Protein AF-A0A919T3R8-F1 (afdb_monomer_lite)

Sequence (121 aa):
MTDPYAEIAAELRRIADDFETLAGKDIAAPALSLAVQPRGTTDNGIVAAVDAIAGVLLGKPGITRHMSGGVYHHDAGGYRGALRIDVFQQVSDPVAREQAAELARLRAELAALTGTTAVTG

Organism: NCBI:txid113560

pLDDT: mean 91.36, std 10.52, range [44.91, 98.31]

Foldseek 3Di:
DDDVVVVVVVVVVVVVVVVVVCPPPPDDDDQAEDEAQDDDPAQVRRQVVLQVVCCVPPVGGFDWDQDPPQWIKGWDWDDDVRYTYIYIDTHHDPVVVVVVVVVVVVVVVVCVVVVVVPPDD

Secondary structure (DSSP, 8-state):
---HHHHHHHHHHHHHHHHHTTTTSSSPPPPPEEEE----SSHHHHHHHHHHHHHHHHSS--EEEEPTTS-EEEEEEEEETTEEEEEEEEE--HHHHHHHHHHHHHHHHHHHHHHHTTS--

Radius of gyration: 22.32 Å; chains: 1; bounding box: 55×32×69 Å

Structure (mmCIF, N/CA/C/O backbone):
data_AF-A0A919T3R8-F1
#
_entry.id   AF-A0A919T3R8-F1
#
loop_
_atom_site.group_PDB
_atom_site.id
_atom_site.type_symbol
_atom_site.label_atom_id
_atom_site.label_alt_id
_atom_site.label_comp_id
_atom_site.label_asym_id
_atom_site.label_entity_id
_atom_site.label_seq_id
_atom_site.pdbx_PDB_ins_code
_atom_site.Cartn_x
_atom_site.Cartn_y
_atom_site.Cartn_z
_atom_site.occupancy
_atom_site.B_iso_or_equiv
_atom_site.auth_seq_id
_atom_site.auth_comp_id
_atom_site.auth_asym_id
_atom_site.auth_atom_id
_atom_site.pdbx_PDB_model_num
ATOM 1 N N . MET A 1 1 ? 19.814 -10.882 13.624 1.00 63.41 1 MET A N 1
ATOM 2 C CA . MET A 1 1 ? 19.079 -9.691 13.159 1.00 63.41 1 MET A CA 1
ATOM 3 C C . MET A 1 1 ? 17.610 -10.060 13.223 1.00 63.41 1 MET A C 1
ATOM 5 O O . MET A 1 1 ? 17.260 -11.096 12.671 1.00 63.41 1 MET A O 1
ATOM 9 N N . THR A 1 2 ? 16.819 -9.349 14.020 1.00 77.62 2 THR A N 1
ATOM 10 C CA . THR A 1 2 ? 15.377 -9.590 14.178 1.00 77.62 2 THR A CA 1
ATOM 11 C C . THR A 1 2 ? 14.638 -9.262 12.881 1.00 77.62 2 THR A C 1
ATOM 13 O O . THR A 1 2 ? 15.101 -8.441 12.090 1.00 77.62 2 THR A O 1
ATOM 16 N N . ASP A 1 3 ? 13.528 -9.956 12.628 1.00 92.81 3 ASP A N 1
ATOM 17 C CA . ASP A 1 3 ? 12.682 -9.700 11.462 1.00 92.81 3 ASP A CA 1
ATOM 18 C C . ASP A 1 3 ? 11.960 -8.349 11.643 1.00 92.81 3 ASP A C 1
ATOM 20 O O . ASP A 1 3 ? 11.170 -8.217 12.586 1.00 92.81 3 ASP A O 1
ATOM 24 N N . PRO A 1 4 ? 12.190 -7.347 10.770 1.00 90.31 4 PRO A N 1
ATOM 25 C CA . PRO A 1 4 ? 11.562 -6.034 10.900 1.00 90.31 4 PRO A CA 1
ATOM 26 C C . PRO A 1 4 ? 10.029 -6.100 10.854 1.00 90.31 4 PRO A C 1
ATOM 28 O O . PRO A 1 4 ? 9.363 -5.293 11.502 1.00 90.31 4 PRO A O 1
ATOM 31 N N . TYR A 1 5 ? 9.440 -7.068 10.143 1.00 90.81 5 TYR A N 1
ATOM 32 C CA . TYR A 1 5 ? 7.986 -7.233 10.126 1.00 90.81 5 TYR A CA 1
ATOM 33 C C . TYR A 1 5 ? 7.454 -7.747 11.465 1.00 90.81 5 TYR A C 1
ATOM 35 O O . TYR A 1 5 ? 6.374 -7.333 11.890 1.00 90.81 5 TYR A O 1
ATOM 43 N N . ALA A 1 6 ? 8.214 -8.601 12.157 1.00 94.56 6 ALA A N 1
ATOM 44 C CA . ALA A 1 6 ? 7.851 -9.083 13.486 1.00 94.56 6 ALA A CA 1
ATOM 45 C C . ALA A 1 6 ? 7.895 -7.954 14.530 1.00 94.56 6 ALA A C 1
ATOM 47 O O . ALA A 1 6 ? 6.996 -7.862 15.365 1.00 94.56 6 ALA A O 1
ATOM 48 N N . GLU A 1 7 ? 8.888 -7.062 14.451 1.00 95.94 7 GLU A N 1
ATOM 49 C CA . GLU A 1 7 ? 8.981 -5.882 15.323 1.00 95.94 7 GLU A CA 1
ATOM 50 C C . GLU A 1 7 ? 7.808 -4.918 15.098 1.00 95.94 7 GLU A C 1
ATOM 52 O O . GLU A 1 7 ? 7.134 -4.532 16.054 1.00 95.94 7 GLU A O 1
ATOM 57 N N . ILE A 1 8 ? 7.495 -4.601 13.836 1.00 94.31 8 ILE A N 1
ATOM 58 C CA . ILE A 1 8 ? 6.342 -3.756 13.485 1.00 94.31 8 ILE A CA 1
ATOM 59 C C . ILE A 1 8 ? 5.038 -4.387 13.983 1.00 94.31 8 ILE A C 1
ATOM 61 O O . ILE A 1 8 ? 4.201 -3.702 14.569 1.00 94.31 8 ILE A O 1
ATOM 65 N N . ALA A 1 9 ? 4.855 -5.695 13.789 1.00 95.56 9 ALA A N 1
ATOM 66 C CA . ALA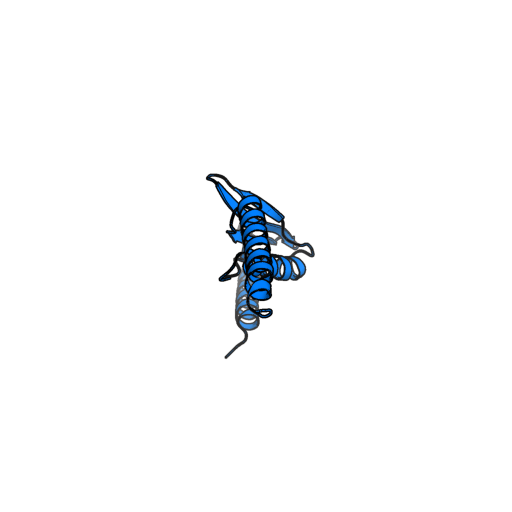 A 1 9 ? 3.663 -6.394 14.256 1.00 95.56 9 ALA A CA 1
ATOM 67 C C . ALA A 1 9 ? 3.530 -6.369 15.789 1.00 95.56 9 ALA A C 1
ATOM 69 O O . ALA A 1 9 ? 2.416 -6.250 16.304 1.00 95.56 9 ALA A O 1
ATOM 70 N N . ALA A 1 10 ? 4.645 -6.465 16.518 1.00 97.06 10 ALA A N 1
ATOM 71 C CA . ALA A 1 10 ? 4.654 -6.365 17.974 1.00 97.06 10 ALA A CA 1
ATOM 72 C C . ALA A 1 10 ? 4.269 -4.955 18.459 1.00 97.06 10 ALA A C 1
ATOM 74 O O . ALA A 1 10 ? 3.495 -4.834 19.407 1.00 97.06 10 ALA A O 1
ATOM 75 N N . GLU A 1 11 ? 4.759 -3.898 17.805 1.00 97.50 11 GLU A N 1
ATOM 76 C CA . GLU A 1 11 ? 4.373 -2.512 18.118 1.00 97.50 11 GLU A CA 1
ATOM 77 C C . GLU A 1 11 ? 2.900 -2.233 17.796 1.00 97.50 11 GLU A C 1
ATOM 79 O O . GLU A 1 11 ? 2.180 -1.672 18.618 1.00 97.50 1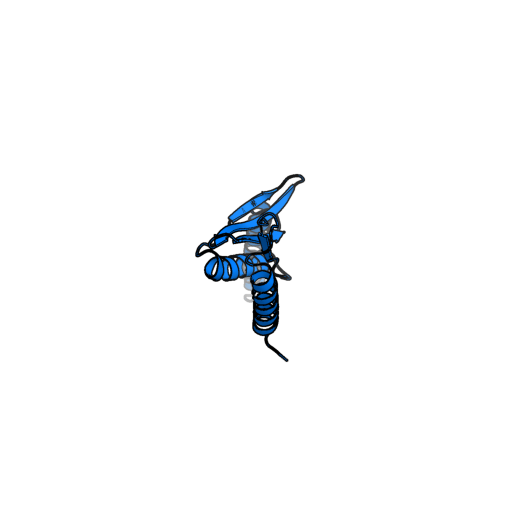1 GLU A O 1
ATOM 84 N N . LEU A 1 12 ? 2.404 -2.689 16.640 1.00 95.81 12 LEU A N 1
ATOM 85 C CA . LEU A 1 12 ? 0.991 -2.532 16.277 1.00 95.81 12 LEU A CA 1
ATOM 86 C C . LEU A 1 12 ? 0.055 -3.229 17.271 1.00 95.81 12 LEU A C 1
ATOM 88 O O . LEU A 1 12 ? -1.039 -2.732 17.531 1.00 95.81 12 LEU A O 1
ATOM 92 N N . ARG A 1 13 ? 0.485 -4.360 17.845 1.00 97.75 13 ARG A N 1
ATOM 93 C CA . ARG A 1 13 ? -0.267 -5.048 18.899 1.00 97.75 13 ARG A CA 1
ATOM 94 C C . ARG A 1 13 ? -0.310 -4.235 20.186 1.00 97.75 13 ARG A C 1
ATOM 96 O O . ARG A 1 13 ? -1.393 -4.041 20.712 1.00 97.75 13 ARG A O 1
ATOM 103 N N . ARG A 1 14 ? 0.828 -3.691 20.629 1.00 98.06 14 ARG A N 1
ATOM 104 C CA . ARG A 1 14 ? 0.869 -2.803 21.801 1.00 98.06 14 ARG A CA 1
ATOM 105 C C . ARG A 1 14 ? -0.028 -1.579 21.632 1.00 98.06 14 ARG A C 1
ATOM 107 O O . ARG A 1 14 ? -0.771 -1.246 22.542 1.00 98.06 14 ARG A O 1
ATOM 114 N N . ILE A 1 15 ? -0.020 -0.962 20.449 1.00 96.00 15 ILE A N 1
ATOM 115 C CA . ILE A 1 15 ? -0.925 0.154 20.144 1.00 96.00 15 ILE A CA 1
ATOM 116 C C . ILE A 1 15 ? -2.389 -0.296 20.240 1.00 96.00 15 ILE A C 1
ATOM 118 O O . ILE A 1 15 ? -3.205 0.419 20.810 1.00 96.00 15 ILE A O 1
ATOM 122 N N . ALA A 1 16 ? -2.740 -1.466 19.698 1.00 95.25 16 ALA A N 1
ATOM 123 C CA . ALA A 1 16 ? -4.099 -1.992 19.816 1.00 95.25 16 ALA A CA 1
ATOM 124 C C . ALA A 1 16 ? -4.509 -2.185 21.287 1.00 95.25 16 ALA A C 1
ATOM 126 O O . ALA A 1 16 ? -5.585 -1.723 21.667 1.00 95.25 16 ALA A O 1
ATOM 127 N N . ASP A 1 17 ? -3.631 -2.766 22.110 1.00 97.75 17 ASP A N 1
ATOM 128 C CA . ASP A 1 17 ? -3.857 -2.949 23.549 1.00 97.75 17 ASP A CA 1
ATOM 129 C C . ASP A 1 17 ? -4.086 -1.592 24.254 1.00 97.75 17 ASP A C 1
ATOM 131 O O . ASP A 1 17 ? -5.023 -1.444 25.040 1.00 97.75 17 ASP A O 1
ATOM 135 N N . ASP A 1 18 ? -3.300 -0.559 23.922 1.00 96.38 18 ASP A N 1
ATOM 136 C CA . ASP A 1 18 ? -3.476 0.798 24.460 1.00 96.38 18 ASP A CA 1
ATOM 137 C C . ASP A 1 18 ? -4.848 1.391 24.092 1.00 96.38 18 ASP A C 1
ATOM 139 O O . ASP A 1 18 ? -5.502 2.025 24.929 1.00 96.38 18 ASP A O 1
ATOM 143 N N . PHE A 1 19 ? -5.324 1.162 22.863 1.00 94.56 19 PHE A N 1
ATOM 144 C CA . PHE A 1 19 ? -6.653 1.595 22.418 1.00 94.56 19 PHE A CA 1
ATOM 145 C C . PHE A 1 19 ? -7.784 0.867 23.147 1.00 94.56 19 PHE A C 1
ATOM 147 O O . PHE A 1 19 ? -8.805 1.490 23.448 1.00 94.56 19 PHE A O 1
ATOM 154 N N . GLU A 1 20 ? -7.615 -0.411 23.484 1.00 95.25 20 GLU A N 1
ATOM 155 C CA . GLU A 1 20 ? -8.599 -1.141 24.289 1.00 95.25 20 GLU A CA 1
ATOM 156 C C . GLU A 1 20 ? -8.777 -0.505 25.675 1.00 95.25 20 GLU A C 1
ATOM 158 O O . GLU A 1 20 ? -9.900 -0.436 26.177 1.00 95.25 20 GLU A O 1
ATOM 163 N N . THR A 1 21 ? -7.724 0.087 26.257 1.00 96.44 21 THR A N 1
ATOM 164 C CA . THR A 1 21 ? -7.832 0.819 27.537 1.00 96.44 21 THR A CA 1
ATOM 165 C C . THR A 1 21 ? -8.697 2.082 27.461 1.00 96.44 21 THR A C 1
ATOM 167 O O . THR A 1 21 ? -9.039 2.669 28.494 1.00 96.44 21 THR A O 1
ATOM 170 N N . LEU A 1 22 ? -9.027 2.548 26.252 1.00 94.69 22 LEU A N 1
ATOM 171 C CA . LEU A 1 22 ? -9.918 3.682 26.032 1.00 94.69 22 LEU A CA 1
ATOM 172 C C . LEU A 1 22 ? -11.396 3.274 25.982 1.00 94.69 22 LEU A C 1
ATOM 174 O O . LEU A 1 22 ? -12.262 4.146 26.046 1.00 94.69 22 LEU A O 1
ATOM 178 N N . ALA A 1 23 ? -11.702 1.977 25.895 1.00 93.75 23 ALA A N 1
ATOM 179 C CA . ALA A 1 23 ? -13.073 1.490 25.853 1.00 93.75 23 ALA A CA 1
ATOM 180 C C . ALA A 1 23 ? -13.863 1.929 27.098 1.00 93.75 23 ALA A C 1
ATOM 182 O O . ALA A 1 23 ? -13.394 1.830 28.232 1.00 93.75 23 ALA A O 1
ATOM 183 N N . GLY A 1 24 ? -15.078 2.440 26.882 1.00 93.94 24 GLY A N 1
ATOM 184 C CA . GLY A 1 24 ? -15.947 2.935 27.953 1.00 93.94 24 GLY A CA 1
ATOM 185 C C . GLY A 1 24 ? -15.562 4.307 28.519 1.00 93.94 24 GLY A C 1
ATOM 186 O O . GLY A 1 24 ? -16.277 4.815 29.381 1.00 93.94 24 GLY A O 1
ATOM 187 N N . LYS A 1 25 ? -14.481 4.935 28.037 1.00 94.44 25 LYS A N 1
ATOM 188 C CA . LYS A 1 25 ? -14.214 6.351 28.318 1.00 94.44 25 LYS A CA 1
ATOM 189 C C . LYS A 1 25 ? -15.168 7.215 27.492 1.00 94.44 25 LYS A C 1
ATOM 191 O O . LYS A 1 25 ? -15.413 6.920 26.325 1.00 94.44 25 LYS A O 1
ATOM 196 N N . ASP A 1 26 ? -15.680 8.289 28.089 1.00 95.06 26 ASP A N 1
ATOM 197 C CA . ASP A 1 26 ? -16.554 9.262 27.418 1.00 95.06 26 ASP A CA 1
ATOM 198 C C . ASP A 1 26 ? -15.731 10.198 26.517 1.00 95.06 26 ASP A C 1
ATOM 200 O O . ASP A 1 26 ? -15.519 11.376 26.801 1.00 95.06 26 ASP A O 1
ATOM 204 N N . ILE A 1 27 ? -15.154 9.619 25.464 1.00 94.50 27 ILE A N 1
ATOM 205 C CA . ILE A 1 27 ? -14.342 10.312 24.466 1.00 94.50 27 ILE A CA 1
ATOM 206 C C . ILE A 1 27 ? -14.832 9.950 23.064 1.00 94.50 27 ILE A C 1
ATOM 208 O O . ILE A 1 27 ? -15.324 8.849 22.818 1.00 94.50 27 ILE A O 1
ATOM 212 N N . ALA A 1 28 ? -14.686 10.882 22.123 1.00 93.88 28 ALA A N 1
ATOM 213 C CA . ALA A 1 28 ? -15.078 10.652 20.739 1.00 93.88 28 ALA A CA 1
ATOM 214 C C . ALA A 1 28 ? -14.225 9.547 20.089 1.00 93.88 28 ALA A C 1
ATOM 216 O O . ALA A 1 28 ? -13.004 9.508 20.256 1.00 93.88 28 ALA A O 1
ATOM 217 N N . ALA A 1 29 ? -14.869 8.678 19.305 1.00 89.81 29 ALA A N 1
ATOM 218 C CA . ALA A 1 29 ? -14.182 7.627 18.564 1.00 89.81 29 ALA A CA 1
ATOM 219 C C . ALA A 1 29 ? -13.257 8.234 17.485 1.00 89.81 29 ALA A C 1
ATOM 221 O O . ALA A 1 29 ? -13.720 9.050 16.679 1.00 89.81 29 ALA A O 1
ATOM 222 N N . PRO A 1 30 ? -11.969 7.853 17.433 1.00 91.00 30 PRO A N 1
ATOM 223 C CA . PRO A 1 30 ? -11.042 8.391 16.449 1.00 91.00 30 PRO A CA 1
ATOM 224 C C . PRO A 1 30 ? -11.181 7.700 15.089 1.00 91.00 30 PRO A C 1
ATOM 226 O O . PRO A 1 30 ? -11.510 6.519 14.996 1.00 91.00 30 PRO A O 1
ATOM 229 N N . ALA A 1 31 ? -10.844 8.431 14.026 1.00 92.06 31 ALA A N 1
ATOM 230 C CA . ALA A 1 31 ? -10.590 7.849 12.713 1.00 92.06 31 ALA A CA 1
ATOM 231 C C . ALA A 1 31 ? -9.102 7.495 12.605 1.00 92.06 31 ALA A C 1
ATOM 233 O O . ALA A 1 31 ? -8.248 8.378 12.683 1.00 92.06 31 ALA A O 1
ATOM 234 N N . LEU A 1 32 ? -8.791 6.209 12.432 1.00 94.19 32 LEU A N 1
ATOM 235 C CA . LEU A 1 32 ? -7.413 5.726 12.342 1.00 94.19 32 LEU A CA 1
ATOM 236 C C . LEU A 1 32 ? -7.020 5.425 10.897 1.00 94.19 32 LEU A C 1
ATOM 238 O O . LEU A 1 32 ? -7.801 4.871 10.116 1.00 94.19 32 LEU A O 1
ATOM 242 N N . SER A 1 33 ? -5.770 5.744 10.571 1.00 96.56 33 SER A N 1
ATOM 243 C CA . SER A 1 33 ? -5.146 5.414 9.293 1.00 96.56 33 SER A CA 1
ATOM 244 C C . SER A 1 33 ? -3.747 4.845 9.496 1.00 96.56 33 SER A C 1
ATOM 246 O O . SER A 1 33 ? -2.967 5.402 10.269 1.00 96.56 33 SER A O 1
ATOM 248 N N . LEU A 1 34 ? -3.412 3.790 8.755 1.00 96.50 34 LEU A N 1
ATOM 249 C CA . LEU A 1 34 ? -2.068 3.228 8.666 1.00 96.50 34 LEU A CA 1
ATOM 250 C C . LEU A 1 34 ? -1.493 3.490 7.270 1.00 96.50 34 LEU A C 1
ATOM 252 O O . LEU A 1 34 ? -2.002 2.966 6.280 1.00 96.50 34 LEU A O 1
ATOM 256 N N . ALA A 1 35 ? -0.415 4.272 7.210 1.00 96.94 35 ALA A N 1
ATOM 257 C CA . ALA A 1 35 ? 0.343 4.514 5.989 1.00 96.94 35 ALA A CA 1
ATOM 258 C C . ALA A 1 35 ? 1.584 3.613 5.953 1.00 96.94 35 ALA A C 1
ATOM 260 O O . ALA A 1 35 ? 2.435 3.694 6.839 1.00 96.94 35 ALA A O 1
ATOM 261 N N . VAL A 1 36 ? 1.703 2.776 4.922 1.00 96.69 36 VAL A N 1
ATOM 262 C CA . VAL A 1 36 ? 2.854 1.887 4.724 1.00 96.69 36 VAL A CA 1
ATOM 263 C C . VAL A 1 36 ? 3.617 2.320 3.481 1.00 96.69 36 VAL A C 1
ATOM 265 O O . VAL A 1 36 ? 3.116 2.225 2.364 1.00 96.69 36 VAL A O 1
ATOM 268 N N . GLN A 1 37 ? 4.849 2.782 3.688 1.00 96.06 37 GLN A N 1
ATOM 269 C CA . GLN A 1 37 ? 5.734 3.240 2.621 1.00 96.06 37 GLN A CA 1
ATOM 270 C C . GLN A 1 37 ? 6.954 2.323 2.540 1.00 96.06 37 GLN A C 1
ATOM 272 O O . GLN A 1 37 ? 7.948 2.564 3.238 1.00 96.06 37 GLN A O 1
ATOM 277 N N . PRO A 1 38 ? 6.902 1.246 1.736 1.00 93.31 38 PRO A N 1
ATOM 278 C CA . PRO A 1 38 ? 8.074 0.413 1.537 1.00 93.31 38 PRO A CA 1
ATOM 279 C C . PRO A 1 38 ? 9.213 1.252 0.954 1.00 93.31 38 PRO A C 1
ATOM 281 O O . PRO A 1 38 ? 9.006 2.149 0.131 1.00 93.31 38 PRO A O 1
ATOM 284 N N . ARG A 1 39 ? 10.435 0.960 1.400 1.00 88.44 39 ARG A N 1
ATOM 285 C CA . ARG A 1 39 ? 11.650 1.534 0.823 1.00 88.44 39 ARG A CA 1
ATOM 286 C C . ARG A 1 39 ? 12.174 0.585 -0.244 1.00 88.44 39 ARG A C 1
ATOM 288 O O . ARG A 1 39 ? 12.300 -0.610 0.002 1.00 88.44 39 ARG A O 1
ATOM 295 N N . GLY A 1 40 ? 12.514 1.127 -1.404 1.00 83.50 40 GLY A N 1
ATOM 296 C CA . GLY A 1 40 ? 13.178 0.403 -2.479 1.00 83.50 40 GLY A CA 1
ATOM 297 C C . GLY A 1 40 ? 14.194 1.303 -3.167 1.00 83.50 40 GLY A C 1
ATOM 298 O O . GLY A 1 40 ? 14.109 2.525 -3.080 1.00 83.50 40 GLY A O 1
ATOM 299 N N . THR A 1 41 ? 15.181 0.697 -3.820 1.00 85.25 41 THR A N 1
ATOM 300 C CA . THR A 1 41 ? 16.223 1.420 -4.570 1.00 85.25 41 THR A CA 1
ATOM 301 C C . THR A 1 41 ? 15.895 1.562 -6.056 1.00 85.25 41 THR A C 1
ATOM 303 O O . THR A 1 41 ? 16.591 2.278 -6.768 1.00 85.25 41 THR A O 1
ATOM 306 N N . THR A 1 42 ? 14.851 0.881 -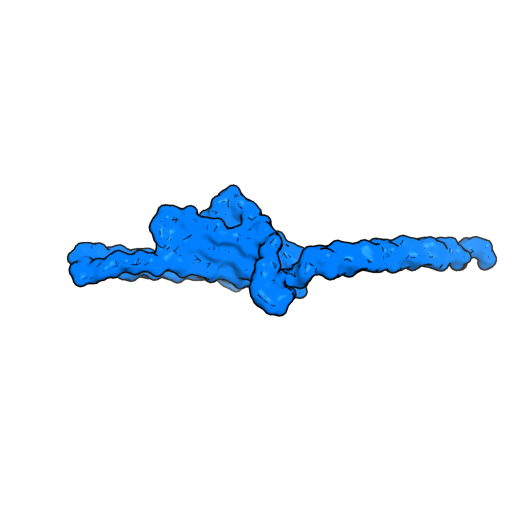6.535 1.00 92.44 42 THR A N 1
ATOM 307 C CA . THR A 1 42 ? 14.394 0.918 -7.929 1.00 92.44 42 THR A CA 1
ATOM 308 C C . THR A 1 42 ? 12.873 0.965 -7.979 1.00 92.44 42 THR A C 1
ATOM 310 O O . THR A 1 42 ? 12.217 0.385 -7.112 1.00 92.44 42 THR A O 1
ATOM 313 N N . ASP A 1 43 ? 12.310 1.574 -9.022 1.00 92.56 43 ASP A N 1
ATOM 314 C CA . ASP A 1 43 ? 10.855 1.633 -9.212 1.00 92.56 43 ASP A CA 1
ATOM 315 C C . ASP A 1 43 ? 10.217 0.244 -9.282 1.00 92.56 43 ASP A C 1
ATOM 317 O O . ASP A 1 43 ? 9.160 0.029 -8.705 1.00 92.56 43 ASP A O 1
ATOM 321 N N . ASN A 1 44 ? 10.866 -0.725 -9.936 1.00 92.06 44 ASN A N 1
ATOM 322 C CA . ASN A 1 44 ? 10.347 -2.094 -10.007 1.00 92.06 44 ASN A CA 1
ATOM 323 C C . ASN A 1 44 ? 10.333 -2.765 -8.629 1.00 92.06 44 ASN A C 1
ATOM 325 O O . ASN A 1 44 ? 9.365 -3.441 -8.289 1.00 92.06 44 ASN A O 1
ATOM 329 N N . GLY A 1 45 ? 11.376 -2.550 -7.819 1.00 94.31 45 GLY A N 1
ATOM 330 C CA . GLY A 1 45 ? 11.406 -3.030 -6.437 1.00 94.31 45 GLY A CA 1
ATOM 331 C C . GLY A 1 45 ? 10.338 -2.363 -5.570 1.00 94.31 45 GLY A C 1
ATOM 332 O O . GLY A 1 45 ? 9.715 -3.027 -4.748 1.00 94.31 45 GLY A O 1
ATOM 333 N N . ILE A 1 46 ? 10.089 -1.070 -5.787 1.00 95.94 46 ILE A N 1
ATOM 334 C CA . ILE A 1 46 ? 9.035 -0.318 -5.104 1.00 95.94 46 ILE A CA 1
ATOM 335 C C . ILE A 1 46 ? 7.647 -0.850 -5.484 1.00 95.94 46 ILE A C 1
ATOM 337 O O . ILE A 1 46 ? 6.868 -1.168 -4.589 1.00 95.94 46 ILE A O 1
ATOM 341 N N . VAL A 1 47 ? 7.352 -0.989 -6.781 1.00 95.75 47 VAL A N 1
ATOM 342 C CA . VAL A 1 47 ? 6.077 -1.532 -7.282 1.00 95.75 47 VAL A CA 1
ATOM 343 C C . VAL A 1 47 ? 5.828 -2.921 -6.703 1.00 95.75 47 VAL A C 1
ATOM 345 O O . VAL A 1 47 ? 4.802 -3.136 -6.069 1.00 95.75 47 VAL A O 1
ATOM 348 N N . ALA A 1 48 ? 6.805 -3.827 -6.813 1.00 96.12 48 ALA A N 1
ATOM 349 C CA . ALA A 1 48 ? 6.677 -5.183 -6.287 1.00 96.12 48 ALA A CA 1
ATOM 350 C C . ALA A 1 48 ? 6.453 -5.210 -4.764 1.00 96.12 48 ALA A C 1
ATOM 352 O O . ALA A 1 48 ? 5.670 -6.019 -4.268 1.00 96.12 48 ALA A O 1
ATOM 353 N N . ALA A 1 49 ? 7.115 -4.326 -4.010 1.00 97.00 49 ALA A N 1
ATOM 354 C CA . ALA A 1 49 ? 6.928 -4.233 -2.565 1.00 97.00 49 ALA A CA 1
ATOM 355 C C . ALA A 1 49 ? 5.536 -3.699 -2.194 1.00 97.00 49 ALA A C 1
ATOM 357 O O . ALA A 1 49 ? 4.897 -4.246 -1.295 1.00 97.00 49 ALA A O 1
ATOM 358 N N . VAL A 1 50 ? 5.052 -2.662 -2.887 1.00 98.06 50 VAL A N 1
ATOM 359 C CA . VAL A 1 50 ? 3.691 -2.142 -2.693 1.00 98.06 50 VAL A CA 1
ATOM 360 C C . VAL A 1 50 ? 2.664 -3.221 -3.025 1.00 98.06 50 VAL A C 1
ATOM 362 O O . VAL A 1 50 ? 1.793 -3.469 -2.197 1.00 98.06 50 VAL A O 1
ATOM 365 N N . ASP A 1 51 ? 2.795 -3.909 -4.160 1.00 98.25 51 ASP A N 1
ATOM 366 C CA . ASP A 1 51 ? 1.891 -4.991 -4.565 1.00 98.25 51 ASP A CA 1
ATOM 367 C C . ASP A 1 51 ? 1.864 -6.138 -3.555 1.00 98.25 51 ASP A C 1
ATOM 369 O O . ASP A 1 51 ? 0.790 -6.613 -3.185 1.00 98.25 51 ASP A O 1
ATOM 373 N N . ALA A 1 52 ? 3.029 -6.570 -3.065 1.00 97.75 52 ALA A N 1
ATOM 374 C CA . ALA A 1 52 ? 3.116 -7.645 -2.084 1.00 97.75 52 ALA A CA 1
ATOM 375 C C . ALA A 1 52 ? 2.442 -7.259 -0.757 1.00 97.75 52 ALA A C 1
ATOM 377 O O . ALA A 1 52 ? 1.629 -8.015 -0.222 1.00 97.75 52 ALA A O 1
ATOM 378 N N . ILE A 1 53 ? 2.740 -6.065 -0.236 1.00 97.19 53 ILE A N 1
ATOM 379 C CA . ILE A 1 53 ? 2.170 -5.581 1.027 1.00 97.19 53 ILE A CA 1
ATOM 380 C C . ILE A 1 53 ? 0.662 -5.336 0.877 1.00 97.19 53 ILE A C 1
ATOM 382 O O . ILE A 1 53 ? -0.121 -5.758 1.730 1.00 97.19 53 ILE A O 1
ATOM 386 N N . ALA A 1 54 ? 0.234 -4.689 -0.209 1.00 97.88 54 ALA A N 1
ATOM 387 C CA . ALA A 1 54 ? -1.174 -4.439 -0.498 1.00 97.88 54 ALA A CA 1
ATOM 388 C C . ALA A 1 54 ? -1.950 -5.743 -0.726 1.00 97.88 54 ALA A C 1
ATOM 390 O O . ALA A 1 54 ? -3.064 -5.886 -0.226 1.00 97.88 54 ALA A O 1
ATOM 391 N N . GLY A 1 55 ? -1.350 -6.735 -1.385 1.00 97.94 55 GLY A N 1
ATOM 392 C CA . GLY A 1 55 ? -1.930 -8.065 -1.538 1.00 97.94 55 GLY A CA 1
ATOM 393 C C . GLY A 1 55 ? -2.242 -8.713 -0.188 1.00 97.94 55 GLY A C 1
ATOM 394 O O . GLY A 1 55 ? -3.342 -9.224 0.006 1.00 97.94 55 GLY A O 1
ATOM 395 N N . VAL A 1 56 ? -1.323 -8.614 0.778 1.00 96.81 56 VAL A N 1
ATOM 396 C CA . VAL A 1 56 ? -1.521 -9.150 2.135 1.00 96.81 56 VAL A CA 1
ATOM 397 C C . VAL A 1 56 ? -2.546 -8.341 2.941 1.00 96.81 56 VAL A C 1
ATOM 399 O O . VAL A 1 56 ? -3.394 -8.925 3.615 1.00 96.81 56 VAL A O 1
ATOM 402 N N . LEU A 1 57 ? -2.474 -7.007 2.914 1.00 95.88 57 LEU A N 1
ATOM 403 C CA . LEU A 1 57 ? -3.283 -6.150 3.795 1.00 95.88 57 LEU A CA 1
ATOM 404 C C . LEU A 1 57 ? -4.672 -5.810 3.241 1.00 95.88 57 LEU A C 1
ATOM 406 O O . LEU A 1 57 ? -5.602 -5.601 4.021 1.00 95.88 57 LEU A O 1
ATOM 410 N N . LEU A 1 58 ? -4.800 -5.722 1.918 1.00 97.12 58 LEU A N 1
ATOM 411 C CA . LEU A 1 58 ? -5.972 -5.215 1.198 1.00 97.12 58 LEU A CA 1
ATOM 412 C C . LEU A 1 58 ? -6.536 -6.211 0.171 1.00 97.12 58 LEU A C 1
ATOM 414 O O . LEU A 1 58 ? -7.606 -5.952 -0.379 1.00 97.12 58 LEU A O 1
ATOM 418 N N . GLY A 1 59 ? -5.844 -7.321 -0.113 1.00 97.38 59 GLY A N 1
ATOM 419 C CA . GLY A 1 59 ? -6.302 -8.343 -1.062 1.00 97.38 59 GLY A CA 1
ATOM 420 C C . GLY A 1 59 ? -6.266 -7.909 -2.530 1.00 97.38 59 GLY A C 1
ATOM 421 O O . GLY A 1 59 ? -6.922 -8.530 -3.364 1.00 97.38 59 GLY A O 1
ATOM 422 N N . LYS A 1 60 ? -5.544 -6.832 -2.857 1.00 98.06 60 LYS A N 1
ATOM 423 C CA . LYS A 1 60 ? -5.441 -6.287 -4.217 1.00 98.06 60 LYS A CA 1
ATOM 424 C C . LYS A 1 60 ? -4.062 -5.666 -4.465 1.00 98.06 60 LYS A C 1
ATOM 426 O O . LYS A 1 60 ? -3.471 -5.162 -3.509 1.00 98.06 60 LYS A O 1
ATOM 431 N N . PRO A 1 61 ? -3.573 -5.673 -5.717 1.00 97.81 61 PRO A N 1
ATOM 432 C CA . PRO A 1 61 ? -2.359 -4.954 -6.084 1.00 97.81 61 PRO A CA 1
ATOM 433 C C . PRO A 1 61 ? -2.570 -3.435 -6.035 1.00 97.81 61 PRO A C 1
ATOM 435 O O . PRO A 1 61 ? -3.7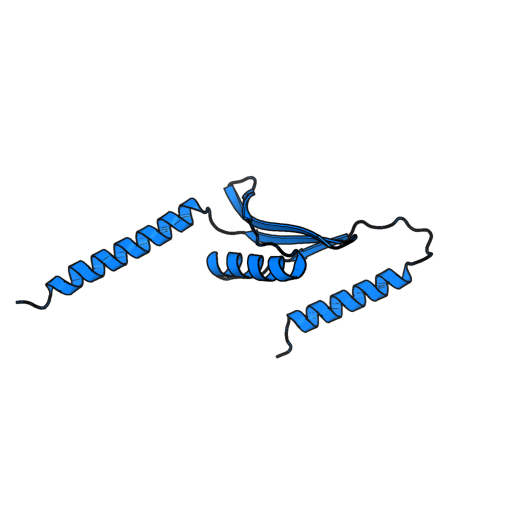04 -2.940 -5.952 1.00 97.81 61 PRO A O 1
ATOM 438 N N . GLY A 1 62 ? -1.463 -2.705 -6.095 1.00 96.94 62 GLY A N 1
ATOM 439 C CA . GLY A 1 62 ? -1.453 -1.273 -6.312 1.00 96.94 62 GLY A CA 1
ATOM 440 C C . GLY A 1 62 ? -1.739 -0.901 -7.761 1.00 96.94 62 GLY A C 1
ATOM 441 O O . GLY A 1 62 ? -1.757 -1.722 -8.679 1.00 96.94 62 GLY A O 1
ATOM 442 N N . ILE A 1 63 ? -1.986 0.387 -7.967 1.00 97.00 63 ILE A N 1
ATOM 443 C CA . ILE A 1 63 ? -2.045 0.998 -9.288 1.00 97.00 63 ILE A CA 1
ATOM 444 C C . ILE A 1 63 ? -1.160 2.235 -9.302 1.00 97.00 63 ILE A C 1
ATOM 446 O O . ILE A 1 63 ? -1.050 2.946 -8.305 1.00 97.00 63 ILE A O 1
ATOM 450 N N . THR A 1 64 ? -0.523 2.510 -10.440 1.00 96.69 64 THR A N 1
ATOM 451 C CA . THR A 1 64 ? 0.232 3.754 -10.586 1.00 96.69 64 THR A CA 1
ATOM 452 C C . THR A 1 64 ? -0.720 4.902 -10.887 1.00 96.69 64 THR A C 1
ATOM 454 O O . THR A 1 64 ? -1.462 4.857 -11.868 1.00 96.69 64 THR A O 1
ATOM 457 N N . ARG A 1 65 ? -0.690 5.938 -10.050 1.00 94.88 65 ARG A N 1
ATOM 458 C CA . ARG A 1 65 ? -1.474 7.160 -10.201 1.00 94.88 65 ARG A CA 1
ATOM 459 C C . ARG A 1 65 ? -0.559 8.358 -10.385 1.00 94.88 65 ARG A C 1
ATOM 461 O O . ARG A 1 65 ? 0.473 8.487 -9.728 1.00 94.88 65 ARG A O 1
ATOM 468 N N . HIS A 1 66 ? -0.984 9.259 -11.261 1.00 94.81 66 HIS A N 1
ATOM 469 C CA . HIS A 1 66 ? -0.411 10.591 -11.352 1.00 94.81 66 HIS A CA 1
ATOM 470 C C . HIS A 1 66 ? -0.958 11.454 -10.210 1.00 94.81 66 HIS A C 1
ATOM 472 O O . HIS A 1 66 ? -2.172 11.604 -10.052 1.00 94.81 66 HIS A O 1
ATOM 478 N N . MET A 1 67 ? -0.048 12.010 -9.422 1.00 92.69 67 MET A N 1
ATOM 479 C CA . MET A 1 67 ? -0.313 12.978 -8.367 1.00 92.69 67 MET A CA 1
ATOM 480 C C . MET A 1 67 ? -0.086 14.396 -8.904 1.00 92.69 67 MET A C 1
ATOM 482 O O . MET A 1 67 ? 0.475 14.606 -9.978 1.00 92.69 67 MET A O 1
ATOM 486 N N . SER A 1 68 ? -0.507 15.412 -8.154 1.00 88.19 68 SER A N 1
ATOM 487 C CA . SER A 1 68 ? -0.210 16.800 -8.515 1.00 88.19 68 SER A CA 1
ATOM 488 C C . SER A 1 68 ? 1.302 17.052 -8.593 1.00 88.19 68 SER A C 1
ATOM 490 O O . SER A 1 68 ? 2.050 16.575 -7.741 1.00 88.19 68 SER A O 1
ATOM 492 N N . GLY A 1 69 ? 1.738 17.859 -9.564 1.00 87.50 69 GLY A N 1
ATOM 493 C CA . GLY A 1 69 ? 3.137 18.290 -9.677 1.00 87.50 69 GLY A CA 1
ATOM 494 C C . GLY A 1 69 ? 4.063 17.319 -10.417 1.00 87.50 69 GLY A C 1
ATOM 495 O O . GLY A 1 69 ? 5.271 17.396 -10.224 1.00 87.50 69 GLY A O 1
ATOM 496 N N . GLY A 1 70 ? 3.528 16.412 -11.244 1.00 86.75 70 GLY A N 1
ATOM 497 C CA . GLY A 1 70 ? 4.339 15.469 -12.029 1.00 86.75 70 GLY A CA 1
ATOM 498 C C . GLY A 1 70 ? 4.909 14.310 -11.209 1.00 86.75 70 GLY A C 1
ATOM 499 O O . GLY A 1 70 ? 5.794 13.594 -11.671 1.00 86.75 70 GLY A O 1
ATOM 500 N N . VAL A 1 71 ? 4.422 14.131 -9.980 1.00 91.81 71 VAL A N 1
ATOM 501 C CA . VAL A 1 71 ? 4.804 13.028 -9.099 1.00 91.81 71 VAL A CA 1
ATOM 502 C C . VAL A 1 71 ? 3.913 11.833 -9.405 1.00 91.81 71 VAL A C 1
ATOM 504 O O . VAL A 1 71 ? 2.703 11.983 -9.548 1.00 91.81 71 VAL A O 1
ATOM 507 N N . TYR A 1 72 ? 4.486 10.638 -9.472 1.00 95.88 72 TYR A N 1
ATOM 508 C CA . TYR A 1 72 ? 3.723 9.406 -9.637 1.00 95.88 72 TYR A CA 1
ATOM 509 C C . TYR A 1 72 ? 3.878 8.547 -8.398 1.00 95.88 72 TYR A C 1
ATOM 511 O O . TYR A 1 72 ? 4.988 8.352 -7.908 1.00 95.88 72 TYR A O 1
ATOM 519 N N . HIS A 1 73 ? 2.769 8.027 -7.890 1.00 96.25 73 HIS A N 1
ATOM 520 C CA . HIS A 1 73 ? 2.779 7.016 -6.841 1.00 96.25 73 HIS A CA 1
ATOM 521 C C . HIS A 1 73 ? 2.320 5.694 -7.430 1.00 96.25 73 HIS A C 1
ATOM 523 O O . HIS A 1 73 ? 1.446 5.672 -8.290 1.00 96.25 73 HIS A O 1
ATOM 529 N N . HIS A 1 74 ? 2.892 4.591 -6.965 1.00 97.62 74 HIS A N 1
ATOM 530 C CA . HIS A 1 74 ? 2.229 3.301 -7.060 1.00 97.62 74 HIS A CA 1
ATOM 531 C C . HIS A 1 74 ? 1.570 3.034 -5.708 1.00 97.62 74 HIS A C 1
ATOM 533 O O . HIS A 1 74 ? 2.266 3.002 -4.690 1.00 97.62 74 HIS A O 1
ATOM 539 N N . ASP A 1 75 ? 0.239 2.943 -5.682 1.00 97.62 75 ASP A N 1
ATOM 540 C CA . ASP A 1 75 ? -0.539 2.927 -4.444 1.00 97.62 75 ASP A CA 1
ATOM 541 C C . ASP A 1 75 ? -1.712 1.946 -4.447 1.00 97.62 75 ASP A C 1
ATOM 543 O O . ASP A 1 75 ? -2.344 1.675 -5.469 1.00 97.62 75 ASP A O 1
ATOM 547 N N . ALA A 1 76 ? -2.038 1.460 -3.252 1.00 98.25 76 ALA A N 1
ATOM 548 C CA . ALA A 1 76 ? -3.280 0.785 -2.927 1.00 98.25 76 ALA A CA 1
ATOM 549 C C . ALA A 1 76 ? -3.852 1.376 -1.632 1.00 98.25 76 ALA A C 1
ATOM 551 O O . ALA A 1 76 ? -3.224 1.319 -0.576 1.00 98.25 76 ALA A O 1
ATOM 552 N N . GLY A 1 77 ? -5.075 1.900 -1.705 1.00 97.62 77 GLY A N 1
ATOM 553 C CA . GLY A 1 77 ? -5.832 2.373 -0.544 1.00 97.62 77 GLY A CA 1
ATOM 554 C C . GLY A 1 77 ? -7.092 1.544 -0.300 1.00 97.62 77 GLY A C 1
ATOM 555 O O . GLY A 1 77 ? -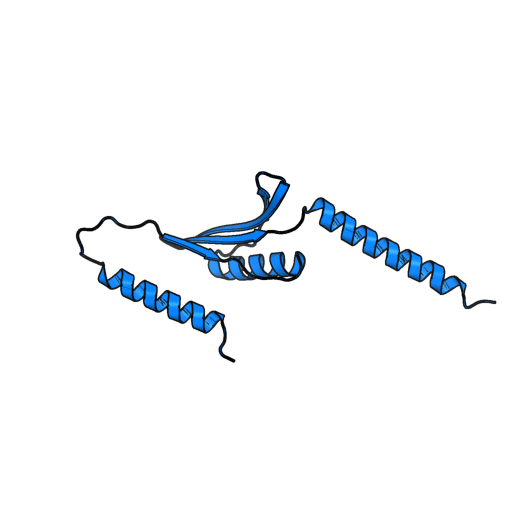7.725 1.049 -1.246 1.00 97.62 77 GLY A O 1
ATOM 556 N N . GLY A 1 78 ? -7.485 1.395 0.962 1.00 97.44 78 GLY A N 1
ATOM 557 C CA . GLY A 1 78 ? -8.719 0.714 1.346 1.00 97.44 78 GLY A CA 1
ATOM 558 C C . GLY A 1 78 ? -8.988 0.731 2.847 1.00 97.44 78 GLY A C 1
ATOM 559 O O . GLY A 1 78 ? -8.357 1.464 3.603 1.00 97.44 78 GLY A O 1
ATOM 560 N N . TYR A 1 79 ? -9.943 -0.094 3.267 1.00 97.00 79 TYR A N 1
ATOM 561 C CA . TYR A 1 79 ? -10.311 -0.265 4.668 1.00 97.00 79 TYR A CA 1
ATOM 562 C C . TYR A 1 79 ? -10.166 -1.723 5.080 1.00 97.00 79 TYR A C 1
ATOM 564 O O . TYR A 1 79 ? -10.506 -2.629 4.318 1.00 97.00 79 TYR A O 1
ATOM 572 N N . ARG A 1 80 ? -9.724 -1.935 6.318 1.00 93.88 80 ARG A N 1
ATOM 573 C CA . ARG A 1 80 ? -9.777 -3.224 7.006 1.00 93.88 80 ARG A CA 1
ATOM 574 C C . ARG A 1 80 ? -10.542 -3.031 8.312 1.00 93.88 80 ARG A C 1
ATOM 576 O O . ARG A 1 80 ? -9.990 -2.575 9.311 1.00 93.88 80 ARG A O 1
ATOM 583 N N . GLY A 1 81 ? -11.841 -3.327 8.279 1.00 92.38 81 GLY A N 1
ATOM 584 C CA . GLY A 1 81 ? -12.752 -2.922 9.350 1.00 92.38 81 GLY A CA 1
ATOM 585 C C . GLY A 1 81 ? -12.802 -1.394 9.466 1.00 92.38 81 GLY A C 1
ATOM 586 O O . GLY A 1 81 ? -12.999 -0.711 8.464 1.00 92.38 81 GLY A O 1
ATOM 587 N N . ALA A 1 82 ? -12.592 -0.864 10.672 1.00 92.06 82 ALA A N 1
ATOM 588 C CA . ALA A 1 82 ? -12.583 0.579 10.938 1.00 92.06 82 ALA A CA 1
ATOM 589 C C . ALA A 1 82 ? -11.255 1.283 10.586 1.00 92.06 82 ALA A C 1
ATOM 591 O O . ALA A 1 82 ? -11.187 2.510 10.620 1.00 92.06 82 ALA A O 1
ATOM 592 N N . LEU A 1 83 ? -10.199 0.530 10.255 1.00 95.88 83 LEU A N 1
ATOM 593 C CA . LEU A 1 83 ? -8.882 1.086 9.953 1.00 95.88 83 LEU A CA 1
ATOM 594 C C . LEU A 1 83 ? -8.758 1.391 8.457 1.00 95.88 83 LEU A C 1
ATOM 596 O O . LEU A 1 83 ? -8.890 0.489 7.625 1.00 95.88 83 LEU A O 1
ATOM 600 N N . ARG A 1 84 ? -8.444 2.644 8.114 1.00 97.75 84 ARG A N 1
ATOM 601 C CA . ARG A 1 84 ? -8.000 3.004 6.763 1.00 97.75 84 ARG A CA 1
ATOM 602 C C . ARG A 1 84 ? -6.550 2.556 6.569 1.00 97.75 84 ARG A C 1
ATOM 604 O O . ARG A 1 84 ? -5.712 2.800 7.431 1.00 97.75 84 ARG A O 1
ATOM 611 N N . ILE A 1 85 ? -6.243 1.921 5.446 1.00 98.12 85 ILE A N 1
ATOM 612 C CA . ILE A 1 85 ? -4.887 1.493 5.095 1.00 98.12 85 ILE A CA 1
ATOM 613 C C . ILE A 1 85 ? -4.533 2.094 3.739 1.00 98.12 85 ILE A C 1
ATOM 615 O O . ILE A 1 85 ? -5.268 1.907 2.769 1.00 98.12 85 ILE A O 1
ATOM 619 N N . ASP A 1 86 ? -3.392 2.772 3.678 1.00 98.19 86 ASP A N 1
ATOM 620 C CA . ASP A 1 86 ? -2.809 3.302 2.450 1.00 98.19 86 ASP A CA 1
ATOM 621 C C . ASP A 1 86 ? -1.382 2.737 2.314 1.00 98.19 86 ASP A C 1
ATOM 623 O O . ASP A 1 86 ? -0.508 3.009 3.137 1.00 98.19 86 ASP A O 1
ATOM 627 N N . VAL A 1 87 ? -1.139 1.925 1.285 1.00 98.31 87 VAL A N 1
ATOM 628 C CA . VAL A 1 87 ? 0.190 1.403 0.933 1.00 98.31 87 VAL A CA 1
ATOM 629 C C . VAL A 1 87 ? 0.638 2.125 -0.323 1.00 98.31 87 VAL A C 1
ATOM 631 O O . VAL A 1 87 ? -0.026 2.012 -1.349 1.00 98.31 87 VAL A O 1
ATOM 634 N N . PHE A 1 88 ? 1.720 2.892 -0.263 1.00 97.56 88 PHE A N 1
ATOM 635 C CA . PHE A 1 88 ? 2.134 3.704 -1.403 1.00 97.56 88 PHE A CA 1
ATOM 636 C C . PHE A 1 88 ? 3.614 4.036 -1.367 1.00 97.56 88 PHE A C 1
ATOM 638 O O . PHE A 1 88 ? 4.236 4.068 -0.307 1.00 97.56 88 PHE A O 1
ATOM 645 N N . GLN A 1 89 ? 4.164 4.344 -2.533 1.00 97.38 89 GLN A N 1
ATOM 646 C CA . GLN A 1 89 ? 5.467 4.981 -2.644 1.00 97.38 89 GLN A CA 1
ATOM 647 C C . GLN A 1 89 ? 5.589 5.693 -3.991 1.00 97.38 89 GLN A C 1
ATOM 649 O O . GLN A 1 89 ? 4.923 5.326 -4.965 1.00 97.38 89 GLN A O 1
ATOM 654 N N . GLN A 1 90 ? 6.446 6.710 -4.040 1.00 95.56 90 GLN A N 1
ATOM 655 C CA . GLN A 1 90 ? 6.781 7.403 -5.273 1.00 95.56 90 GLN A CA 1
ATOM 656 C C . GLN A 1 90 ? 7.543 6.486 -6.241 1.00 95.56 90 GLN A C 1
ATOM 658 O O . GLN A 1 90 ? 8.438 5.744 -5.841 1.00 95.56 90 GLN A O 1
ATOM 663 N N . VAL A 1 91 ? 7.190 6.574 -7.521 1.00 94.94 91 VAL A N 1
ATOM 664 C CA . VAL A 1 91 ? 7.859 5.915 -8.650 1.00 94.94 91 VAL A CA 1
ATOM 665 C C . VAL A 1 91 ? 8.037 6.917 -9.790 1.00 94.94 91 VAL A C 1
ATOM 667 O O . VAL A 1 91 ? 7.396 7.971 -9.802 1.00 94.94 91 VAL A O 1
ATOM 670 N N . SER A 1 92 ? 8.890 6.608 -10.765 1.00 93.06 92 SER A N 1
ATOM 671 C CA . SER A 1 92 ? 8.972 7.412 -11.989 1.00 93.06 92 SER A CA 1
ATOM 672 C C . SER A 1 92 ? 7.717 7.262 -12.856 1.00 93.06 92 SER A C 1
ATOM 674 O O . SER A 1 92 ? 6.968 6.283 -12.754 1.00 93.06 92 SER A O 1
ATOM 676 N N . ASP A 1 93 ? 7.528 8.223 -13.763 1.00 92.12 93 ASP A N 1
ATOM 677 C CA . ASP A 1 93 ? 6.487 8.196 -14.794 1.00 92.12 93 ASP A CA 1
ATOM 678 C C . ASP A 1 93 ? 6.481 6.843 -15.543 1.00 92.12 93 ASP A C 1
ATOM 680 O O . ASP A 1 93 ? 7.532 6.425 -16.046 1.00 92.12 93 ASP A O 1
ATOM 684 N N . PRO A 1 94 ? 5.333 6.139 -15.639 1.00 86.94 94 PRO A N 1
ATOM 685 C CA . PRO A 1 94 ? 5.203 4.910 -16.421 1.00 86.94 94 PRO A CA 1
ATOM 686 C C . PRO A 1 94 ? 5.772 5.007 -17.839 1.00 86.94 94 PRO A C 1
ATOM 688 O O . PRO A 1 94 ? 6.490 4.102 -18.257 1.00 86.94 94 PRO A O 1
ATOM 691 N N . VAL A 1 95 ? 5.526 6.117 -18.540 1.00 86.69 95 VAL A N 1
ATOM 692 C CA . VAL A 1 95 ? 5.998 6.322 -19.916 1.00 86.69 95 VAL A CA 1
ATOM 693 C C . VAL A 1 95 ? 7.521 6.412 -19.945 1.00 86.69 95 VAL A C 1
ATOM 695 O O . VAL A 1 95 ? 8.168 5.775 -20.774 1.00 86.69 95 VAL A O 1
ATOM 698 N N . ALA A 1 96 ? 8.116 7.144 -19.001 1.00 85.25 96 ALA A N 1
ATOM 699 C CA . ALA A 1 96 ? 9.569 7.237 -18.893 1.00 85.25 96 ALA A CA 1
ATOM 700 C C . ALA A 1 96 ? 10.206 5.873 -18.569 1.00 85.25 96 ALA A C 1
ATOM 702 O O . ALA A 1 96 ? 11.279 5.554 -19.085 1.00 85.25 96 ALA A O 1
ATOM 703 N N . ARG A 1 97 ? 9.539 5.040 -17.755 1.00 83.69 97 ARG A N 1
ATOM 704 C CA . ARG A 1 97 ? 10.004 3.678 -17.439 1.00 83.69 97 ARG A CA 1
ATOM 705 C C . ARG A 1 97 ? 9.974 2.763 -18.662 1.00 83.69 97 ARG A C 1
ATOM 707 O O . ARG A 1 97 ? 10.961 2.075 -18.915 1.00 83.69 97 ARG A O 1
ATOM 714 N N . GLU A 1 98 ? 8.888 2.780 -19.432 1.00 86.94 98 GLU A N 1
ATOM 715 C CA . GLU A 1 98 ? 8.773 2.006 -20.676 1.00 86.94 98 GLU A CA 1
ATOM 716 C C . GLU A 1 98 ? 9.832 2.428 -21.699 1.00 86.94 98 GLU A C 1
ATOM 718 O O . GLU A 1 98 ? 10.531 1.584 -22.258 1.00 86.94 98 GLU A O 1
ATOM 723 N N . GLN A 1 99 ? 10.027 3.737 -21.880 1.00 88.19 99 GLN A N 1
ATOM 724 C CA . GLN A 1 99 ? 11.057 4.275 -22.771 1.00 88.19 99 GLN A CA 1
ATOM 725 C C . GLN A 1 99 ? 12.471 3.868 -22.341 1.00 88.19 99 GLN A C 1
ATOM 727 O O . GLN A 1 99 ? 13.291 3.505 -23.184 1.00 88.19 99 GLN A O 1
ATOM 732 N N . ALA A 1 100 ? 12.771 3.902 -21.041 1.00 85.00 100 ALA A N 1
ATOM 733 C CA . ALA A 1 100 ? 14.069 3.480 -20.522 1.00 85.00 100 ALA A CA 1
ATOM 734 C C . ALA A 1 100 ? 14.316 1.977 -20.738 1.00 85.00 100 ALA A C 1
ATOM 736 O O . ALA A 1 100 ? 15.424 1.588 -21.118 1.00 85.00 100 ALA A O 1
ATOM 737 N N . ALA A 1 101 ? 13.292 1.143 -20.533 1.00 87.69 101 ALA A N 1
ATOM 738 C CA . ALA A 1 101 ? 13.368 -0.295 -20.778 1.00 87.69 101 ALA A CA 1
ATOM 739 C C . ALA A 1 101 ? 13.595 -0.605 -22.265 1.00 87.69 101 ALA A C 1
ATOM 741 O O . ALA A 1 101 ? 14.479 -1.393 -22.605 1.00 87.69 101 ALA A O 1
ATOM 742 N N . GLU A 1 102 ? 12.861 0.069 -23.150 1.00 91.69 102 GLU A N 1
ATOM 743 C CA . GLU A 1 102 ? 13.012 -0.096 -24.594 1.00 91.69 102 GLU A CA 1
ATOM 744 C C . GLU A 1 102 ? 14.390 0.371 -25.078 1.00 91.69 102 GLU A C 1
ATOM 746 O O . GLU A 1 102 ? 15.060 -0.325 -25.841 1.00 91.69 102 GLU A O 1
ATOM 751 N N . LEU A 1 103 ? 14.883 1.503 -24.569 1.00 91.50 103 LEU A N 1
ATOM 752 C CA . LEU A 1 103 ? 16.228 1.983 -24.879 1.00 91.50 103 LEU A CA 1
ATOM 753 C C . LEU A 1 103 ? 17.308 0.988 -24.427 1.00 91.50 103 LEU A C 1
ATOM 755 O O . LEU A 1 103 ? 18.292 0.781 -25.139 1.00 91.50 103 LEU A O 1
ATOM 759 N N . ALA A 1 104 ? 17.143 0.367 -23.256 1.00 91.38 104 ALA A N 1
ATOM 760 C CA . ALA A 1 104 ? 18.062 -0.659 -22.773 1.00 91.38 104 ALA A CA 1
ATOM 761 C C . ALA A 1 104 ? 18.042 -1.909 -23.669 1.00 91.38 104 ALA A C 1
ATOM 763 O O . ALA A 1 104 ? 19.110 -2.413 -24.025 1.00 91.38 104 ALA A O 1
ATOM 764 N N . ARG A 1 105 ? 16.852 -2.362 -24.092 1.00 94.81 105 ARG A N 1
ATOM 765 C CA . ARG A 1 105 ? 16.682 -3.481 -25.033 1.00 94.81 105 ARG A CA 1
ATOM 766 C C . ARG A 1 105 ? 17.379 -3.200 -26.364 1.00 94.81 105 ARG A C 1
ATOM 768 O O . ARG A 1 105 ? 18.220 -3.987 -26.790 1.00 94.81 105 ARG A O 1
ATOM 775 N N . LEU A 1 106 ? 17.101 -2.049 -26.975 1.00 94.69 106 LEU A N 1
ATOM 776 C CA . LEU A 1 106 ? 17.692 -1.650 -28.256 1.00 94.69 106 LEU A CA 1
ATOM 777 C C . LEU A 1 106 ? 19.221 -1.530 -28.181 1.00 94.69 106 LEU A C 1
ATOM 779 O O . LEU A 1 106 ? 19.923 -1.926 -29.110 1.00 94.69 106 LEU A O 1
ATOM 783 N N . ARG A 1 107 ? 19.763 -1.026 -27.064 1.00 94.06 107 ARG A N 1
ATOM 784 C CA . ARG A 1 107 ? 21.218 -0.978 -26.836 1.00 94.06 107 ARG A CA 1
ATOM 785 C C . ARG A 1 107 ? 21.836 -2.371 -26.753 1.00 94.06 107 ARG A C 1
ATOM 787 O O . ARG A 1 107 ? 22.909 -2.579 -27.315 1.00 94.06 107 ARG A O 1
ATOM 794 N N . ALA A 1 108 ? 21.177 -3.312 -26.079 1.00 93.75 108 ALA A N 1
ATOM 795 C CA . ALA A 1 108 ? 21.640 -4.694 -26.000 1.00 93.75 108 ALA A CA 1
ATOM 796 C C . ALA A 1 108 ? 21.620 -5.379 -27.378 1.00 93.75 108 ALA A C 1
ATOM 798 O O . ALA A 1 108 ? 22.580 -6.054 -27.741 1.00 93.75 108 ALA A O 1
ATOM 799 N N . GLU A 1 109 ? 20.577 -5.146 -28.178 1.00 94.25 109 GLU A N 1
ATOM 800 C CA . GLU A 1 109 ? 20.477 -5.668 -29.547 1.00 94.25 109 GLU A CA 1
ATOM 801 C C . GLU A 1 109 ? 21.558 -5.101 -30.466 1.00 94.25 109 GLU A C 1
ATOM 803 O O . GLU A 1 109 ? 22.220 -5.853 -31.182 1.00 94.25 109 GLU A O 1
ATOM 808 N N . LEU A 1 110 ? 21.807 -3.790 -30.404 1.00 94.06 110 LEU A N 1
ATOM 809 C CA . LEU A 1 110 ? 22.883 -3.161 -31.167 1.00 94.06 110 LEU A CA 1
ATOM 810 C C . LEU A 1 110 ? 24.257 -3.719 -30.770 1.00 94.06 110 LEU A C 1
ATOM 812 O O . LEU A 1 110 ? 25.090 -3.979 -31.639 1.00 94.06 110 LEU A O 1
ATOM 816 N N . ALA A 1 111 ? 24.500 -3.926 -29.473 1.00 93.06 111 ALA A N 1
ATOM 817 C CA . ALA A 1 111 ? 25.746 -4.514 -28.987 1.00 93.06 111 ALA A CA 1
ATOM 818 C C . ALA A 1 111 ? 25.917 -5.963 -29.470 1.00 93.06 111 ALA A C 1
ATOM 820 O O . ALA A 1 111 ? 27.011 -6.344 -29.881 1.00 93.06 111 ALA A O 1
ATOM 821 N N . ALA A 1 112 ? 24.842 -6.755 -29.496 1.00 91.44 112 ALA A N 1
ATOM 822 C CA . ALA A 1 112 ? 24.872 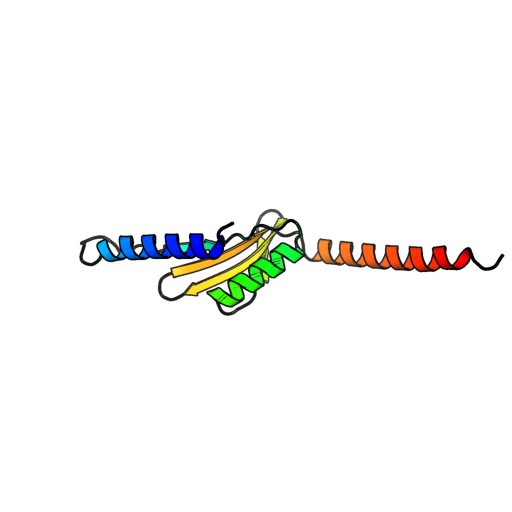-8.113 -30.032 1.00 91.44 112 ALA A CA 1
ATOM 823 C C . ALA A 1 112 ? 25.171 -8.127 -31.542 1.00 91.44 112 ALA A C 1
ATOM 825 O O . ALA A 1 112 ? 26.006 -8.905 -32.003 1.00 91.44 112 ALA A O 1
ATOM 826 N N . LEU A 1 113 ? 24.550 -7.227 -32.311 1.00 91.94 113 LEU A N 1
ATOM 827 C CA . LEU A 1 113 ? 24.776 -7.111 -33.754 1.00 91.94 113 LEU A CA 1
ATOM 828 C C . LEU A 1 113 ? 26.197 -6.644 -34.081 1.00 91.94 113 LEU A C 1
ATOM 830 O O . LEU A 1 113 ? 26.850 -7.226 -34.939 1.00 91.94 113 LEU A O 1
ATOM 834 N N . THR A 1 114 ? 26.699 -5.629 -33.378 1.00 87.88 114 THR A N 1
ATOM 835 C CA . THR A 1 114 ? 28.041 -5.070 -33.623 1.00 87.88 114 THR A CA 1
ATOM 836 C C . THR A 1 114 ? 29.167 -5.936 -33.050 1.00 87.88 114 THR A C 1
ATOM 838 O O . THR A 1 114 ? 30.259 -5.953 -33.612 1.00 87.88 114 THR A O 1
ATOM 841 N N . GLY A 1 115 ? 28.907 -6.712 -31.991 1.00 67.06 115 GLY A N 1
ATOM 842 C CA . GLY A 1 115 ? 29.838 -7.703 -31.442 1.00 67.06 115 GLY A CA 1
ATOM 843 C C . GLY A 1 115 ? 29.969 -8.979 -32.284 1.00 67.06 115 GLY A C 1
ATOM 844 O O . GLY A 1 115 ? 31.002 -9.641 -32.228 1.00 67.06 115 GLY A O 1
ATOM 845 N N . THR A 1 116 ? 28.965 -9.307 -33.105 1.00 57.53 116 THR A N 1
ATOM 846 C CA . THR A 1 116 ? 28.995 -10.487 -33.993 1.00 57.53 116 THR A CA 1
ATOM 847 C C . THR A 1 116 ? 29.850 -10.249 -35.247 1.00 57.53 116 THR A C 1
ATOM 849 O O . THR A 1 116 ? 30.425 -11.186 -35.795 1.00 57.53 116 THR A O 1
ATOM 852 N N . THR A 1 117 ? 30.024 -8.997 -35.678 1.00 53.59 117 THR A N 1
ATOM 853 C CA . THR A 1 117 ? 30.764 -8.651 -36.907 1.00 53.59 117 THR A CA 1
ATOM 854 C C . THR A 1 117 ? 32.294 -8.740 -36.771 1.00 53.59 117 THR A C 1
ATOM 856 O O . THR A 1 117 ? 33.000 -8.610 -37.765 1.00 53.59 117 THR A O 1
ATOM 859 N N . ALA A 1 118 ? 32.837 -8.977 -35.570 1.00 52.19 118 ALA A N 1
ATOM 860 C CA . ALA A 1 118 ? 34.284 -8.977 -35.316 1.00 52.19 118 ALA A CA 1
ATOM 861 C C . ALA A 1 118 ? 34.975 -10.362 -35.396 1.00 52.19 118 ALA A C 1
ATOM 863 O O . ALA A 1 118 ? 36.164 -10.445 -35.105 1.00 52.19 118 ALA A O 1
ATOM 864 N N . VAL A 1 119 ? 34.274 -11.449 -35.768 1.00 52.22 119 VAL A N 1
ATOM 865 C CA . VAL A 1 119 ? 34.806 -12.837 -35.676 1.00 52.22 119 VAL A CA 1
ATOM 866 C C . VAL A 1 119 ? 34.991 -13.542 -37.039 1.00 52.22 119 VAL A C 1
ATOM 868 O O . VAL A 1 119 ? 35.338 -14.717 -37.086 1.00 52.22 119 VAL A O 1
ATOM 871 N N . THR A 1 120 ? 34.831 -12.859 -38.177 1.00 49.91 120 THR A N 1
ATOM 872 C CA . THR A 1 120 ? 35.022 -13.478 -39.512 1.00 49.91 120 THR A CA 1
ATOM 873 C C . THR A 1 120 ? 35.928 -12.669 -40.443 1.00 49.91 120 THR A C 1
ATOM 875 O O . THR A 1 120 ? 35.522 -12.331 -41.556 1.00 49.91 120 THR A O 1
ATOM 878 N N . GLY A 1 121 ? 37.146 -12.353 -39.996 1.00 44.91 121 GLY A N 1
ATOM 879 C CA . GLY A 1 121 ? 38.187 -11.733 -40.824 1.00 44.91 121 GLY A CA 1
ATOM 880 C C . GLY A 1 121 ? 39.576 -12.181 -40.420 1.00 44.91 121 GLY A C 1
ATOM 881 O O . GLY A 1 121 ? 39.932 -11.914 -39.254 1.00 44.91 121 GLY A O 1
#